Protein AF-A0AAN6RJJ4-F1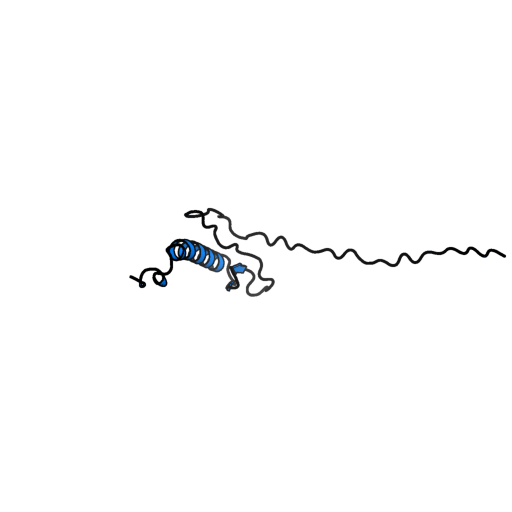 (afdb_monomer)

Structure (mmCIF, N/CA/C/O backbone):
data_AF-A0AAN6RJJ4-F1
#
_entry.id   AF-A0AAN6RJJ4-F1
#
loop_
_atom_site.group_PDB
_atom_site.id
_atom_site.type_symbol
_atom_site.label_atom_id
_atom_site.label_alt_id
_atom_site.label_comp_id
_atom_site.label_asym_id
_atom_site.label_entity_id
_atom_site.label_seq_id
_atom_site.pdbx_PDB_ins_code
_atom_site.Cartn_x
_atom_site.Cartn_y
_atom_site.Cartn_z
_atom_site.occupancy
_atom_site.B_iso_or_equiv
_atom_site.auth_seq_id
_atom_site.auth_comp_id
_atom_site.auth_asym_id
_atom_site.auth_atom_id
_atom_site.pdbx_PDB_model_num
ATOM 1 N N . MET A 1 1 ? 12.346 -70.568 -4.229 1.00 37.97 1 MET A N 1
ATOM 2 C CA . MET A 1 1 ? 13.627 -69.877 -3.975 1.00 37.97 1 MET A CA 1
ATOM 3 C C . MET A 1 1 ? 13.315 -68.410 -3.726 1.00 37.97 1 MET A C 1
ATOM 5 O O . MET A 1 1 ? 12.638 -67.807 -4.546 1.00 37.97 1 MET A O 1
ATOM 9 N N . LYS A 1 2 ? 13.689 -67.893 -2.552 1.00 43.62 2 LYS A N 1
ATOM 10 C CA . LYS A 1 2 ? 13.597 -66.474 -2.184 1.00 43.62 2 LYS A CA 1
ATOM 11 C C . LYS A 1 2 ? 14.806 -65.760 -2.785 1.00 43.62 2 LYS A C 1
ATOM 13 O O . LYS A 1 2 ? 15.919 -66.195 -2.515 1.00 43.62 2 LYS A O 1
ATOM 18 N N . PHE A 1 3 ? 14.594 -64.676 -3.522 1.00 51.22 3 PHE A N 1
ATOM 19 C CA . PHE A 1 3 ? 15.648 -63.707 -3.816 1.00 51.22 3 PHE A CA 1
ATOM 20 C C . PHE A 1 3 ? 15.183 -62.326 -3.376 1.00 51.22 3 PHE A C 1
ATOM 22 O O . PHE A 1 3 ? 14.501 -61.596 -4.086 1.00 51.22 3 PHE A O 1
ATOM 29 N N . THR A 1 4 ? 15.526 -62.030 -2.130 1.00 58.34 4 THR A N 1
ATOM 30 C CA . THR A 1 4 ? 15.554 -60.691 -1.560 1.00 58.34 4 THR A CA 1
ATOM 31 C C . THR A 1 4 ? 16.730 -59.947 -2.194 1.00 58.34 4 THR A C 1
ATOM 33 O O . THR A 1 4 ? 17.860 -60.429 -2.107 1.00 58.34 4 THR A O 1
ATOM 36 N N . THR A 1 5 ? 16.517 -58.783 -2.810 1.00 59.62 5 THR A N 1
ATOM 37 C CA . THR A 1 5 ? 17.616 -57.844 -3.088 1.00 59.62 5 THR A CA 1
ATOM 38 C C . THR A 1 5 ? 17.122 -56.408 -2.976 1.00 59.62 5 THR A C 1
ATOM 40 O O . THR A 1 5 ? 16.350 -55.902 -3.782 1.00 59.62 5 THR A O 1
ATOM 43 N N . THR A 1 6 ? 17.565 -55.798 -1.888 1.00 54.28 6 THR A N 1
ATOM 44 C CA . THR A 1 6 ? 17.592 -54.378 -1.554 1.00 54.28 6 THR A CA 1
ATOM 45 C C . THR A 1 6 ? 18.308 -53.550 -2.623 1.00 54.28 6 THR A C 1
ATOM 47 O O . THR A 1 6 ? 19.394 -53.957 -3.019 1.00 54.28 6 THR A O 1
ATOM 50 N N . LEU A 1 7 ? 17.818 -52.356 -2.975 1.00 53.69 7 LEU A N 1
ATOM 51 C CA . LEU A 1 7 ? 18.589 -51.112 -2.802 1.00 53.69 7 LEU A CA 1
ATOM 52 C C . LEU A 1 7 ? 17.736 -49.872 -3.096 1.00 53.69 7 LEU A C 1
ATOM 54 O O . LEU A 1 7 ? 16.884 -49.859 -3.976 1.00 53.69 7 LEU A O 1
ATOM 58 N N . ALA A 1 8 ? 17.992 -48.848 -2.295 1.00 55.66 8 ALA A N 1
ATOM 59 C CA . ALA A 1 8 ? 17.273 -47.598 -2.183 1.00 55.66 8 ALA A CA 1
ATOM 60 C C . ALA A 1 8 ? 17.254 -46.742 -3.460 1.00 55.66 8 ALA A C 1
ATOM 62 O O . ALA A 1 8 ? 18.287 -46.511 -4.081 1.00 55.66 8 ALA A O 1
ATOM 63 N N . LEU A 1 9 ? 16.098 -46.134 -3.727 1.00 52.06 9 LEU A N 1
ATOM 64 C CA . LEU A 1 9 ? 16.012 -44.846 -4.411 1.00 52.06 9 LEU A CA 1
ATOM 65 C C . LEU A 1 9 ? 15.459 -43.825 -3.416 1.00 52.06 9 LEU A C 1
ATOM 67 O O . LEU A 1 9 ? 14.271 -43.518 -3.383 1.00 52.06 9 LEU A O 1
ATOM 71 N N . PHE A 1 10 ? 16.358 -43.311 -2.574 1.00 56.69 10 PHE A N 1
ATOM 72 C CA . PHE A 1 10 ? 16.207 -41.966 -2.035 1.00 56.69 10 PHE A CA 1
ATOM 73 C C . PHE A 1 10 ? 16.388 -41.011 -3.215 1.00 56.69 10 PHE A C 1
ATOM 75 O O . PHE A 1 10 ? 17.507 -40.751 -3.652 1.00 56.69 10 PHE A O 1
ATOM 82 N N . SER A 1 11 ? 15.292 -40.518 -3.776 1.00 58.72 11 SER A N 1
ATOM 83 C CA . SER A 1 11 ? 15.334 -39.407 -4.722 1.00 58.72 11 SER A CA 1
ATOM 84 C C . SER A 1 11 ? 14.467 -38.291 -4.172 1.00 58.72 11 SER A C 1
ATOM 86 O O . SER A 1 11 ? 13.246 -38.378 -4.110 1.00 58.72 11 SER A O 1
ATOM 88 N N . ALA A 1 12 ? 15.197 -37.299 -3.673 1.00 62.78 12 ALA A N 1
ATOM 89 C CA . ALA A 1 12 ? 14.775 -36.034 -3.115 1.00 62.78 12 ALA A CA 1
ATOM 90 C C . ALA A 1 12 ? 13.521 -35.454 -3.781 1.00 62.78 12 ALA A C 1
ATOM 92 O O . ALA A 1 12 ? 13.567 -35.012 -4.926 1.00 62.78 12 ALA A O 1
ATOM 93 N N . VAL A 1 13 ? 12.437 -35.332 -3.015 1.00 56.75 13 VAL A N 1
ATOM 94 C CA . VAL A 1 13 ? 11.520 -34.216 -3.234 1.00 56.75 13 VAL A CA 1
ATOM 95 C C . VAL A 1 13 ? 12.034 -33.103 -2.339 1.00 56.75 13 VAL A C 1
ATOM 97 O O . VAL A 1 13 ? 11.911 -33.151 -1.116 1.00 56.75 13 VAL A O 1
ATOM 100 N N . ALA A 1 14 ? 12.740 -32.175 -2.981 1.00 62.66 14 ALA A N 1
ATOM 101 C CA . ALA A 1 14 ? 13.242 -30.954 -2.388 1.00 62.66 14 ALA A CA 1
ATOM 102 C C . ALA A 1 14 ? 12.145 -30.305 -1.538 1.00 62.66 14 ALA A C 1
ATOM 104 O O . ALA A 1 14 ? 11.016 -30.129 -1.996 1.00 62.66 14 ALA A O 1
ATOM 105 N N . LEU A 1 15 ? 12.495 -29.956 -0.299 1.00 59.34 15 LEU A N 1
ATOM 106 C CA . LEU A 1 15 ? 11.689 -29.081 0.535 1.00 59.34 15 LEU A CA 1
ATOM 107 C C . LEU A 1 15 ? 11.382 -27.827 -0.282 1.00 59.34 15 LEU A C 1
ATOM 109 O O . LEU A 1 15 ? 12.276 -27.028 -0.570 1.00 59.34 15 LEU A O 1
ATOM 113 N N . THR A 1 16 ? 10.125 -27.662 -0.683 1.00 62.62 16 THR A N 1
ATOM 114 C CA . THR A 1 16 ? 9.626 -26.380 -1.156 1.00 62.62 16 THR A CA 1
ATOM 115 C C . THR A 1 16 ? 9.730 -25.435 0.031 1.00 62.62 16 THR A C 1
ATOM 117 O O . THR A 1 16 ? 8.859 -25.420 0.901 1.00 62.62 16 THR A O 1
ATOM 120 N N . ASN A 1 17 ? 10.837 -24.696 0.112 1.00 60.22 17 ASN A N 1
ATOM 121 C CA . ASN A 1 17 ? 10.958 -23.550 0.993 1.00 60.22 17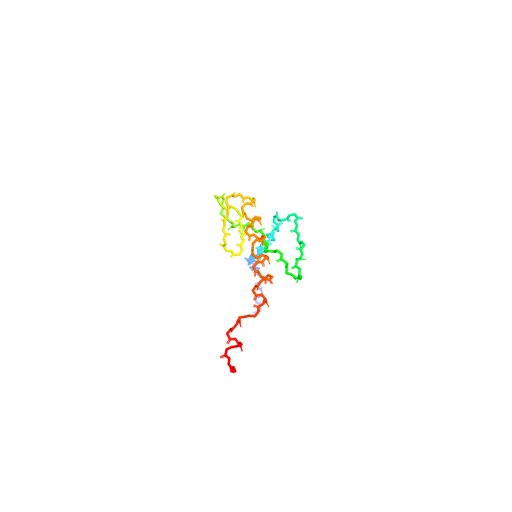 ASN A CA 1
ATOM 122 C C . ASN A 1 17 ? 9.903 -22.554 0.522 1.00 60.22 17 ASN A C 1
ATOM 124 O O . ASN A 1 17 ? 10.146 -21.756 -0.381 1.00 60.22 17 ASN A O 1
ATOM 128 N N . ALA A 1 18 ? 8.708 -22.642 1.103 1.00 58.78 18 ALA A N 1
ATOM 129 C CA . ALA A 1 18 ? 7.764 -21.551 1.101 1.00 58.78 18 ALA A CA 1
ATOM 130 C C . ALA A 1 18 ? 8.474 -20.403 1.819 1.00 58.78 18 ALA A C 1
ATOM 132 O O . ALA A 1 18 ? 8.446 -20.298 3.045 1.00 58.78 18 ALA A O 1
ATOM 133 N N . LEU A 1 19 ? 9.187 -19.585 1.044 1.00 55.62 19 LEU A N 1
ATOM 134 C CA . LEU A 1 19 ? 9.569 -18.246 1.437 1.00 55.62 19 LEU A CA 1
ATOM 135 C C . LEU A 1 19 ? 8.246 -17.523 1.669 1.00 55.62 19 LEU A C 1
ATOM 137 O O . LEU A 1 19 ? 7.692 -16.893 0.774 1.00 55.62 19 LEU A O 1
ATOM 141 N N . ALA A 1 20 ? 7.701 -17.660 2.876 1.00 59.88 20 ALA A N 1
ATOM 142 C CA . ALA A 1 20 ? 6.837 -16.649 3.432 1.00 59.88 20 ALA A CA 1
ATOM 143 C C . ALA A 1 20 ? 7.716 -15.401 3.478 1.00 59.88 20 ALA A C 1
ATOM 145 O O . ALA A 1 20 ? 8.465 -15.202 4.435 1.00 59.88 20 ALA A O 1
ATOM 146 N N . ILE A 1 21 ? 7.714 -14.631 2.385 1.00 58.72 21 ILE A N 1
ATOM 147 C CA . ILE A 1 21 ? 8.261 -13.285 2.352 1.00 58.72 21 ILE A CA 1
ATOM 148 C C . ILE A 1 21 ? 7.497 -12.581 3.469 1.00 58.72 21 ILE A C 1
ATOM 150 O O . ILE A 1 21 ? 6.337 -12.202 3.319 1.00 58.72 21 ILE A O 1
ATOM 154 N N . ARG A 1 22 ? 8.108 -12.489 4.652 1.00 58.12 22 ARG A N 1
ATOM 155 C CA . ARG A 1 22 ? 7.653 -11.567 5.680 1.00 58.12 22 ARG A CA 1
ATOM 156 C C . ARG A 1 22 ? 7.994 -10.197 5.117 1.00 58.12 22 ARG A C 1
ATOM 158 O O . ARG A 1 22 ? 9.066 -9.676 5.401 1.00 58.12 22 ARG A O 1
ATOM 165 N N . GLN A 1 23 ? 7.137 -9.664 4.244 1.00 67.94 23 GLN A N 1
ATOM 166 C CA . GLN A 1 23 ? 7.239 -8.279 3.809 1.00 67.94 23 GLN A CA 1
ATOM 167 C C . GLN A 1 23 ? 7.076 -7.441 5.074 1.00 67.94 23 GLN A C 1
ATOM 169 O O . GLN A 1 23 ? 5.992 -7.351 5.652 1.00 67.94 23 GLN A O 1
ATOM 174 N N . ALA A 1 24 ? 8.201 -6.928 5.564 1.00 80.19 24 ALA A N 1
ATOM 175 C CA . ALA A 1 24 ? 8.220 -6.053 6.714 1.00 80.19 24 ALA A CA 1
ATOM 176 C C . ALA A 1 24 ? 7.518 -4.754 6.319 1.00 80.19 24 ALA A C 1
ATOM 178 O O . ALA A 1 24 ? 7.832 -4.157 5.288 1.00 80.19 24 ALA A O 1
ATOM 179 N N . ASN A 1 25 ? 6.555 -4.334 7.137 1.00 86.75 25 ASN A N 1
ATOM 180 C CA . ASN A 1 25 ? 5.923 -3.042 6.951 1.00 86.75 25 ASN A CA 1
ATOM 181 C C . ASN A 1 25 ? 6.994 -1.952 7.102 1.00 86.75 25 ASN A C 1
ATOM 183 O O . ASN A 1 25 ? 7.649 -1.873 8.140 1.00 86.75 25 ASN A O 1
ATOM 187 N N . SER A 1 26 ? 7.167 -1.120 6.078 1.00 87.12 26 SER A N 1
ATOM 188 C CA . SER A 1 26 ? 8.165 -0.041 6.075 1.00 87.12 26 SER A CA 1
ATOM 189 C C . SER A 1 26 ? 7.725 1.202 6.865 1.00 87.12 26 SER A C 1
ATOM 191 O O . SER A 1 26 ? 8.416 2.219 6.861 1.00 87.12 26 SER A O 1
ATOM 193 N N . GLN A 1 27 ? 6.569 1.154 7.533 1.00 87.12 27 GLN A N 1
ATOM 194 C CA . GLN A 1 27 ? 6.045 2.247 8.350 1.00 87.12 27 GLN A CA 1
ATOM 195 C C . GLN A 1 27 ? 6.622 2.232 9.765 1.00 87.12 27 GLN A C 1
ATOM 197 O O . GLN A 1 27 ? 6.624 1.207 10.442 1.00 87.12 27 GLN A O 1
ATOM 202 N N . THR A 1 28 ? 7.041 3.401 10.247 1.00 80.25 28 THR A N 1
ATOM 203 C CA . THR A 1 28 ? 7.461 3.599 11.644 1.00 80.25 28 THR A CA 1
ATOM 204 C C . THR A 1 28 ? 6.290 3.887 12.583 1.00 80.25 28 THR A C 1
ATOM 206 O O . THR A 1 28 ? 6.436 3.751 13.795 1.00 80.25 28 THR A O 1
ATOM 209 N N . PHE A 1 29 ? 5.124 4.253 12.042 1.00 71.44 29 PHE A N 1
ATOM 210 C CA . PHE A 1 29 ? 3.880 4.371 12.792 1.00 71.44 29 PHE A CA 1
ATOM 211 C C . PHE A 1 29 ? 2.921 3.247 12.397 1.00 71.44 29 PHE A C 1
ATOM 213 O O . PHE A 1 29 ? 2.704 2.978 11.220 1.00 71.44 29 PHE A O 1
ATOM 220 N N . SER A 1 30 ? 2.323 2.598 13.390 1.00 66.44 30 SER A N 1
ATOM 221 C CA . SER A 1 30 ? 1.237 1.626 13.203 1.00 66.44 30 SER A CA 1
ATOM 222 C C . SER A 1 30 ? -0.003 1.991 14.024 1.00 66.44 30 SER A C 1
ATOM 224 O O . SER A 1 30 ? -0.876 1.154 14.246 1.00 66.44 30 SER A O 1
ATOM 226 N N . GLY A 1 31 ? -0.077 3.240 14.502 1.00 75.56 31 GLY A N 1
ATOM 227 C CA . GLY A 1 31 ? -1.188 3.721 15.315 1.00 75.56 31 GLY A CA 1
ATOM 228 C C . GLY A 1 31 ? -2.506 3.640 14.548 1.00 75.56 31 GLY A C 1
ATOM 229 O O . GLY A 1 31 ? -2.619 4.169 13.442 1.00 75.56 31 GLY A O 1
ATOM 230 N N . ALA A 1 32 ? -3.497 2.976 15.139 1.00 83.44 32 ALA A N 1
ATOM 231 C CA . ALA A 1 32 ? -4.852 2.958 14.614 1.00 83.44 32 ALA A CA 1
ATOM 232 C C . ALA A 1 32 ? -5.592 4.230 15.048 1.00 83.44 32 ALA A C 1
ATOM 234 O O . ALA A 1 32 ? -5.657 4.534 16.240 1.00 83.44 32 ALA A O 1
ATOM 235 N N . ILE A 1 33 ? -6.158 4.966 14.093 1.00 84.50 33 ILE A N 1
ATOM 236 C CA . ILE A 1 33 ? -6.991 6.144 14.360 1.00 84.50 33 ILE A CA 1
ATOM 237 C C . ILE A 1 33 ? -8.442 5.678 14.286 1.00 84.50 33 ILE A C 1
ATOM 239 O O . ILE A 1 33 ? -8.842 5.085 13.292 1.00 84.50 33 ILE A O 1
ATOM 243 N N . GLY A 1 34 ? -9.215 5.862 15.360 1.00 84.62 34 GLY A N 1
ATOM 244 C CA . GLY A 1 34 ? -10.609 5.397 15.400 1.00 84.62 34 GLY A CA 1
ATOM 245 C C . GLY A 1 34 ? -10.776 3.874 15.276 1.00 84.62 34 GLY A C 1
ATOM 246 O O . GLY A 1 34 ? -11.823 3.414 14.847 1.00 84.62 34 GLY A O 1
ATOM 247 N N . GLY A 1 35 ? -9.749 3.084 15.618 1.00 86.56 35 GLY A N 1
ATOM 248 C CA . GLY A 1 35 ? -9.753 1.624 15.442 1.00 86.56 35 GLY A CA 1
ATOM 249 C C . GLY A 1 35 ? -9.324 1.149 14.048 1.00 86.56 35 GLY A C 1
ATOM 250 O O . GLY A 1 35 ? -9.146 -0.050 13.844 1.00 86.56 35 GLY A O 1
ATOM 251 N N . ILE A 1 36 ? -9.068 2.069 13.117 1.00 87.94 36 ILE A N 1
ATOM 252 C CA . ILE A 1 36 ? -8.652 1.757 11.750 1.00 87.94 36 ILE A CA 1
ATOM 253 C C . ILE A 1 36 ? -7.132 1.824 11.660 1.00 87.94 36 ILE A C 1
ATOM 255 O O . ILE A 1 36 ? -6.516 2.870 11.878 1.00 87.94 36 ILE A O 1
ATOM 259 N N . ALA A 1 37 ? -6.506 0.693 11.346 1.00 89.69 37 ALA A N 1
ATOM 260 C CA . ALA A 1 37 ? -5.065 0.614 11.145 1.00 89.69 37 ALA A CA 1
ATOM 261 C C . ALA A 1 37 ? -4.647 1.259 9.813 1.00 89.69 37 ALA A C 1
ATOM 263 O O . ALA A 1 37 ? -5.373 1.210 8.820 1.00 89.69 37 ALA A O 1
ATOM 264 N N . ALA A 1 38 ? -3.447 1.839 9.788 1.00 90.25 38 ALA A N 1
ATOM 265 C CA . ALA A 1 38 ? -2.845 2.326 8.555 1.00 90.25 38 ALA A CA 1
ATOM 266 C C . ALA A 1 38 ? -2.611 1.162 7.576 1.00 90.25 38 ALA A C 1
ATOM 268 O O . ALA A 1 38 ? -2.283 0.043 7.979 1.00 90.25 38 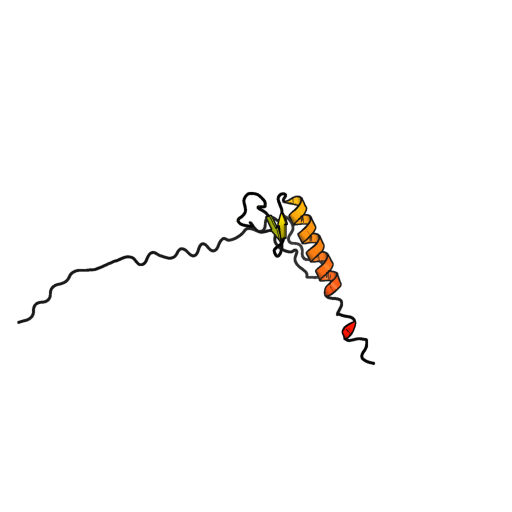ALA A O 1
ATOM 269 N N . THR A 1 39 ? -2.776 1.426 6.279 1.00 92.19 39 THR A N 1
ATOM 270 C CA . THR A 1 39 ? -2.496 0.420 5.250 1.00 92.19 39 THR A CA 1
ATOM 271 C C . THR A 1 39 ? -0.989 0.143 5.214 1.00 92.19 39 THR A C 1
ATOM 273 O O . THR A 1 39 ? -0.211 1.081 5.057 1.00 92.19 39 THR A O 1
ATOM 276 N N . PRO A 1 40 ? -0.539 -1.117 5.318 1.00 92.69 40 PRO A N 1
ATOM 277 C CA . PRO A 1 40 ? 0.886 -1.406 5.376 1.00 92.69 40 PRO A CA 1
ATOM 278 C C . PRO A 1 40 ? 1.593 -1.030 4.070 1.00 92.69 40 PRO A C 1
ATOM 280 O O . PRO A 1 40 ? 1.045 -1.208 2.978 1.00 92.69 40 PRO A O 1
ATOM 283 N N . ILE A 1 41 ? 2.835 -0.561 4.196 1.00 93.62 41 ILE A N 1
ATOM 284 C CA . ILE A 1 41 ? 3.746 -0.357 3.068 1.00 93.62 41 ILE A CA 1
ATOM 285 C C . ILE A 1 41 ? 4.609 -1.605 2.942 1.00 93.62 41 ILE A C 1
ATOM 287 O O . ILE A 1 41 ? 5.440 -1.878 3.811 1.00 93.62 41 ILE A O 1
ATOM 291 N N . LEU A 1 42 ? 4.417 -2.353 1.864 1.00 93.62 42 LEU A N 1
ATOM 292 C CA . LEU A 1 42 ? 5.131 -3.597 1.593 1.00 93.62 42 LEU A CA 1
ATOM 293 C C . LEU A 1 42 ? 6.122 -3.408 0.441 1.00 93.62 42 LEU A C 1
ATOM 295 O O . LEU A 1 42 ? 5.999 -2.473 -0.347 1.00 93.62 42 LEU A O 1
ATOM 299 N N . ASP A 1 43 ? 7.085 -4.317 0.322 1.00 92.56 43 ASP A N 1
ATOM 300 C CA . ASP A 1 43 ? 7.910 -4.430 -0.882 1.00 92.56 43 ASP A CA 1
ATOM 301 C C . ASP A 1 43 ? 7.029 -4.817 -2.082 1.00 92.56 43 ASP A C 1
ATOM 303 O O . ASP A 1 43 ? 6.186 -5.709 -1.971 1.00 92.56 43 ASP A O 1
ATOM 307 N N . SER A 1 44 ? 7.168 -4.129 -3.210 1.00 92.44 44 SER A N 1
ATOM 308 C CA . SER A 1 44 ? 6.359 -4.379 -4.408 1.00 92.44 44 SER A CA 1
ATOM 309 C C . SER A 1 44 ? 6.913 -5.489 -5.307 1.00 92.44 44 SER A C 1
ATOM 311 O O . SER A 1 44 ? 6.230 -5.914 -6.239 1.00 92.44 44 SER A O 1
ATOM 313 N N . GLY A 1 45 ? 8.161 -5.912 -5.090 1.00 91.50 45 GLY A N 1
ATOM 314 C CA . GLY A 1 45 ? 8.942 -6.742 -6.002 1.00 91.50 45 GLY A CA 1
ATOM 315 C C . GLY A 1 45 ? 9.477 -6.006 -7.238 1.00 91.50 45 GLY A C 1
ATOM 316 O O . GLY A 1 45 ? 10.162 -6.622 -8.052 1.00 91.50 45 GLY A O 1
ATOM 317 N N . ASN A 1 46 ? 9.185 -4.710 -7.408 1.00 92.06 46 ASN A N 1
ATOM 318 C CA . ASN A 1 46 ? 9.656 -3.900 -8.532 1.00 92.06 46 ASN A CA 1
ATOM 319 C C . ASN A 1 46 ? 10.773 -2.936 -8.082 1.00 92.06 46 ASN A C 1
ATOM 321 O O . ASN A 1 46 ? 10.481 -2.011 -7.321 1.00 92.06 46 ASN A O 1
ATOM 325 N N . PRO A 1 47 ? 12.014 -3.067 -8.593 1.00 91.19 47 PRO A N 1
ATOM 326 C CA . PRO A 1 47 ? 13.127 -2.206 -8.192 1.00 91.19 47 PRO A CA 1
ATOM 327 C C . PRO A 1 47 ? 12.928 -0.722 -8.546 1.00 91.19 47 PRO A C 1
ATOM 329 O O . PRO A 1 47 ? 13.444 0.135 -7.834 1.00 91.19 47 PRO A O 1
ATOM 332 N N . ASP A 1 48 ? 12.158 -0.398 -9.589 1.00 95.69 48 ASP A N 1
ATOM 333 C CA . ASP A 1 48 ? 11.884 0.990 -9.987 1.00 95.69 48 ASP A CA 1
ATOM 334 C C . ASP A 1 48 ? 10.824 1.655 -9.094 1.00 95.69 48 ASP A C 1
ATOM 336 O O . ASP A 1 48 ? 10.759 2.880 -8.977 1.00 95.69 48 ASP A O 1
ATOM 340 N N . ARG A 1 49 ? 9.950 0.854 -8.472 1.00 96.06 49 ARG A N 1
ATOM 341 C CA . ARG A 1 49 ? 8.849 1.316 -7.609 1.00 96.06 49 ARG A CA 1
ATOM 342 C C . ARG A 1 49 ? 8.703 0.393 -6.400 1.00 96.06 49 ARG A C 1
ATOM 344 O O . ARG A 1 49 ? 7.696 -0.313 -6.311 1.00 96.06 49 ARG A O 1
ATOM 351 N N . PRO A 1 50 ? 9.683 0.368 -5.482 1.00 94.19 50 PRO A N 1
ATOM 352 C CA . PRO A 1 50 ? 9.818 -0.698 -4.491 1.00 94.19 50 PRO A CA 1
ATOM 353 C C . PRO A 1 50 ? 8.745 -0.686 -3.399 1.00 94.19 50 PRO A C 1
ATOM 355 O O . PRO A 1 50 ? 8.553 -1.692 -2.729 1.00 94.19 50 PRO A O 1
ATOM 358 N N . PHE A 1 51 ? 8.011 0.412 -3.214 1.00 95.62 51 PHE A N 1
ATOM 359 C CA . PHE A 1 51 ? 7.023 0.532 -2.139 1.00 95.62 51 PHE A CA 1
ATOM 360 C C . PHE A 1 51 ? 5.611 0.275 -2.662 1.00 95.62 51 PHE A C 1
ATOM 362 O O . PHE A 1 51 ? 5.207 0.917 -3.624 1.00 95.62 51 PHE A O 1
ATOM 369 N N . ALA A 1 52 ? 4.840 -0.601 -2.020 1.00 94.88 52 ALA A N 1
ATOM 370 C CA . ALA A 1 52 ? 3.462 -0.937 -2.372 1.00 94.88 52 ALA A CA 1
ATOM 371 C C . ALA A 1 52 ? 2.482 -0.643 -1.227 1.00 94.88 52 ALA A C 1
ATOM 373 O O . ALA A 1 52 ? 2.748 -0.989 -0.078 1.00 94.88 52 ALA A O 1
ATOM 374 N N . VAL A 1 53 ? 1.324 -0.061 -1.548 1.00 94.31 53 VAL A N 1
ATOM 375 C CA . VAL A 1 53 ? 0.234 0.267 -0.615 1.00 94.31 53 VAL A CA 1
ATOM 376 C C . VAL A 1 53 ? -1.096 -0.093 -1.273 1.00 94.31 53 VAL A C 1
ATOM 378 O O . VAL A 1 53 ? -1.521 0.584 -2.203 1.00 94.31 53 VAL A O 1
ATOM 381 N N . LYS A 1 54 ? -1.752 -1.173 -0.822 1.00 91.56 54 LYS A N 1
ATOM 382 C CA . LYS A 1 54 ? -3.065 -1.641 -1.337 1.00 91.56 54 LYS A CA 1
ATOM 383 C C . LYS A 1 54 ? -3.164 -1.655 -2.879 1.00 91.56 54 LYS A C 1
ATOM 385 O O . LYS A 1 54 ? -4.182 -1.280 -3.449 1.00 91.56 54 LYS A O 1
ATOM 390 N N . GLY A 1 55 ? -2.095 -2.087 -3.552 1.00 89.94 55 GLY A N 1
ATOM 391 C CA . GLY A 1 55 ? -2.020 -2.195 -5.017 1.00 89.94 55 GLY A CA 1
ATOM 392 C C . GLY A 1 55 ? -1.398 -0.991 -5.736 1.00 89.94 55 GLY A C 1
ATOM 393 O O . GLY A 1 55 ? -0.930 -1.148 -6.862 1.00 89.94 55 GLY A O 1
ATOM 394 N N . ASP A 1 56 ? -1.301 0.171 -5.087 1.00 94.06 56 ASP A N 1
ATOM 395 C CA . ASP A 1 56 ? -0.540 1.313 -5.602 1.00 94.06 56 ASP A CA 1
ATOM 396 C C . ASP A 1 56 ? 0.955 1.108 -5.324 1.00 94.06 56 ASP A C 1
ATOM 398 O O . ASP A 1 56 ? 1.316 0.639 -4.246 1.00 94.06 56 ASP A O 1
ATOM 402 N N . THR A 1 57 ? 1.841 1.477 -6.255 1.00 96.44 57 THR A N 1
ATOM 403 C CA . THR A 1 57 ? 3.298 1.413 -6.035 1.00 96.44 57 THR A CA 1
ATOM 404 C C . THR A 1 57 ? 3.968 2.783 -6.107 1.00 96.44 57 THR A C 1
ATOM 406 O O . THR A 1 57 ? 3.462 3.721 -6.721 1.00 96.44 57 THR A O 1
ATOM 409 N N . PHE A 1 58 ? 5.116 2.954 -5.465 1.00 96.44 58 PHE A N 1
ATOM 410 C CA . PHE A 1 58 ? 5.774 4.249 -5.323 1.00 96.44 58 PHE A CA 1
ATOM 411 C C . PHE A 1 58 ? 7.283 4.095 -5.453 1.00 96.44 58 PHE A C 1
ATOM 413 O O . PHE A 1 58 ? 7.862 3.111 -5.000 1.00 96.44 58 PHE A O 1
ATOM 420 N N . VAL A 1 59 ? 7.914 5.104 -6.055 1.00 96.25 59 VAL A N 1
ATOM 421 C CA . VAL A 1 59 ? 9.380 5.219 -6.132 1.00 96.25 59 VAL A CA 1
ATOM 422 C C . VAL A 1 59 ? 9.958 5.604 -4.766 1.00 96.25 59 VAL A C 1
ATOM 424 O O . VAL A 1 59 ? 11.032 5.156 -4.391 1.00 96.25 59 VAL A O 1
ATOM 427 N N . ASN A 1 60 ? 9.216 6.411 -3.996 1.00 94.00 60 ASN A N 1
ATOM 428 C CA . ASN A 1 60 ? 9.690 7.039 -2.763 1.00 94.00 60 ASN A CA 1
ATOM 429 C C . ASN A 1 60 ? 8.825 6.629 -1.564 1.00 94.00 60 ASN A C 1
ATOM 431 O O . ASN A 1 60 ? 7.594 6.703 -1.640 1.00 94.00 60 ASN A O 1
ATOM 435 N N . LEU A 1 61 ? 9.460 6.313 -0.429 1.00 92.94 61 LEU A N 1
ATOM 436 C CA . LEU A 1 61 ? 8.764 5.909 0.799 1.00 92.94 61 LEU A CA 1
ATOM 437 C C . LEU A 1 61 ? 7.791 6.985 1.307 1.00 92.94 61 LEU A C 1
ATOM 439 O O . LEU A 1 61 ? 6.694 6.659 1.746 1.00 92.94 61 LEU A O 1
ATOM 443 N 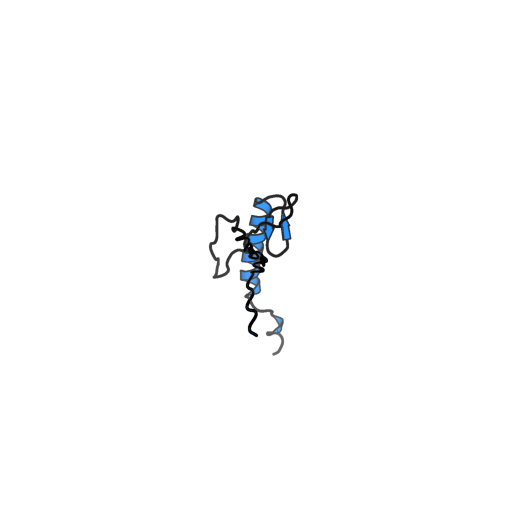N . GLY A 1 62 ? 8.147 8.270 1.197 1.00 94.12 62 GLY A N 1
ATOM 444 C CA . GLY A 1 62 ? 7.279 9.372 1.631 1.00 94.12 62 GLY A CA 1
ATOM 445 C C . GLY A 1 62 ? 5.940 9.436 0.883 1.00 94.12 62 GLY A C 1
ATOM 446 O O . GLY A 1 62 ? 4.911 9.718 1.489 1.00 94.12 62 GLY A O 1
ATOM 4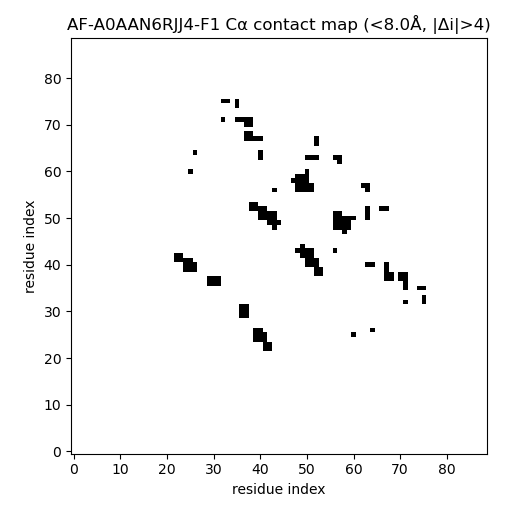47 N N . ALA A 1 63 ? 5.926 9.103 -0.413 1.00 94.75 63 ALA A N 1
ATOM 448 C CA . ALA A 1 63 ? 4.691 9.066 -1.198 1.00 94.75 63 ALA A CA 1
ATOM 449 C C . ALA A 1 63 ? 3.801 7.877 -0.797 1.00 94.75 63 ALA A C 1
ATOM 451 O O . ALA A 1 63 ? 2.590 8.035 -0.645 1.00 94.75 63 ALA A O 1
ATOM 452 N N . ALA A 1 64 ? 4.409 6.711 -0.552 1.00 95.12 64 ALA A N 1
ATOM 453 C CA . ALA A 1 64 ? 3.705 5.544 -0.022 1.00 95.12 64 ALA A CA 1
ATOM 454 C C . ALA A 1 64 ? 3.104 5.824 1.367 1.00 95.12 64 ALA A C 1
ATOM 456 O O . ALA A 1 64 ? 1.971 5.441 1.655 1.00 95.12 64 ALA A O 1
ATOM 457 N N . LEU A 1 65 ? 3.838 6.550 2.213 1.00 93.50 65 LEU A N 1
ATOM 458 C CA . LEU A 1 65 ? 3.385 6.945 3.541 1.00 93.50 65 LEU A CA 1
ATOM 459 C C . LEU A 1 65 ? 2.133 7.813 3.488 1.00 93.50 65 LEU A C 1
ATOM 461 O O . LEU A 1 65 ? 1.149 7.506 4.156 1.00 93.50 65 LEU A O 1
ATOM 465 N N . GLN A 1 66 ? 2.153 8.848 2.650 1.00 93.81 66 GLN A N 1
ATOM 466 C CA . GLN A 1 66 ? 1.012 9.740 2.489 1.00 93.81 66 GLN A CA 1
ATOM 467 C C . GLN A 1 66 ? -0.211 8.985 1.968 1.00 93.81 66 GLN A C 1
ATOM 469 O O . GLN A 1 66 ? -1.286 9.094 2.549 1.00 93.81 66 GLN A O 1
ATOM 474 N N . ARG A 1 67 ? -0.027 8.101 0.978 1.00 95.19 67 ARG A N 1
ATOM 475 C CA . ARG A 1 67 ? -1.113 7.246 0.488 1.00 95.19 67 ARG A CA 1
ATOM 476 C C . ARG A 1 67 ? -1.717 6.378 1.589 1.00 95.19 67 ARG A C 1
ATOM 478 O O . ARG A 1 67 ? -2.933 6.209 1.631 1.00 95.19 67 ARG A O 1
ATOM 485 N N . SER A 1 68 ? -0.888 5.812 2.463 1.00 93.44 68 SER A N 1
ATOM 486 C CA . SER A 1 68 ? -1.389 5.037 3.595 1.00 93.44 68 SER A CA 1
ATOM 487 C C . SER A 1 68 ? -2.184 5.895 4.580 1.00 93.44 68 SER A C 1
ATOM 489 O O . SER A 1 68 ? -3.190 5.416 5.102 1.00 93.44 68 SER A O 1
ATOM 491 N N . CYS A 1 69 ? -1.737 7.119 4.867 1.00 92.25 69 CYS A N 1
ATOM 492 C CA . CYS A 1 69 ? -2.476 8.046 5.725 1.00 92.25 69 CYS A CA 1
ATOM 493 C C . CYS A 1 69 ? -3.839 8.385 5.114 1.00 92.25 69 CYS A C 1
ATOM 495 O O . CYS A 1 69 ? -4.851 8.299 5.802 1.00 92.25 69 CYS A O 1
ATOM 497 N N . ASP A 1 70 ? -3.881 8.684 3.814 1.00 91.81 70 ASP A N 1
ATOM 498 C CA . ASP A 1 70 ? -5.122 8.994 3.100 1.00 91.81 70 ASP A CA 1
ATOM 499 C C . ASP A 1 70 ? -6.094 7.804 3.120 1.00 91.81 70 ASP A C 1
ATOM 501 O O . ASP A 1 70 ? -7.286 7.973 3.349 1.00 91.81 70 ASP A O 1
ATOM 505 N N . GLN A 1 71 ? -5.594 6.577 2.930 1.00 92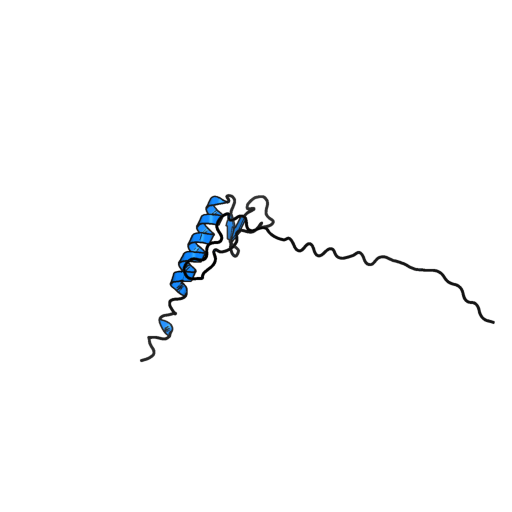.06 71 GLN A N 1
ATOM 506 C CA . GLN A 1 71 ? -6.405 5.355 3.025 1.00 92.06 71 GLN A CA 1
ATOM 507 C C . GLN A 1 71 ? -6.968 5.148 4.438 1.00 92.06 71 GLN A C 1
ATOM 509 O O . GLN A 1 71 ? -8.124 4.754 4.573 1.00 92.06 71 GLN A O 1
ATOM 514 N N . GLN A 1 72 ? -6.174 5.420 5.480 1.00 91.25 72 GLN A N 1
ATOM 515 C CA . GLN A 1 72 ? -6.629 5.342 6.870 1.00 91.25 72 GLN A CA 1
ATOM 516 C C . GLN A 1 72 ? -7.723 6.379 7.147 1.00 91.25 72 GLN A C 1
ATOM 518 O O . GLN A 1 72 ? -8.756 6.036 7.710 1.00 91.25 72 GLN A O 1
ATOM 523 N N . PHE A 1 73 ? -7.522 7.625 6.713 1.00 89.56 73 PHE A N 1
ATOM 524 C CA . PHE A 1 73 ? -8.495 8.700 6.887 1.00 89.56 73 PHE A CA 1
ATOM 525 C C . PHE A 1 73 ? -9.796 8.427 6.126 1.00 89.56 73 PHE A C 1
ATOM 527 O O . PHE A 1 73 ? -10.876 8.548 6.696 1.00 89.56 73 PHE A O 1
ATOM 534 N N . ASN A 1 74 ? -9.704 8.004 4.866 1.00 88.38 74 ASN A N 1
ATOM 535 C CA . ASN A 1 74 ? -10.882 7.709 4.057 1.00 88.38 74 ASN A CA 1
ATOM 536 C C . ASN A 1 74 ? -11.684 6.543 4.638 1.00 88.38 74 ASN A C 1
ATOM 538 O O . ASN A 1 74 ? -12.907 6.615 4.675 1.00 88.38 74 ASN A O 1
ATOM 542 N N . ALA A 1 75 ? -11.017 5.508 5.153 1.00 87.69 75 ALA A N 1
ATOM 543 C CA . ALA A 1 75 ? -11.697 4.426 5.857 1.00 87.69 75 ALA A CA 1
ATOM 544 C C . ALA A 1 75 ? -12.451 4.936 7.100 1.00 87.69 75 ALA A C 1
ATOM 546 O O . ALA A 1 75 ? -13.573 4.502 7.335 1.00 87.69 75 ALA A O 1
ATOM 547 N N . CYS A 1 76 ? -11.909 5.920 7.834 1.00 84.62 76 CYS A N 1
ATOM 548 C CA . CYS A 1 76 ? -12.632 6.557 8.945 1.00 84.62 76 CYS A CA 1
ATOM 549 C C . CYS A 1 76 ? -13.906 7.277 8.485 1.00 84.62 76 CYS A C 1
ATOM 551 O O . CYS A 1 76 ? -14.849 7.406 9.262 1.00 84.62 76 CYS A O 1
ATOM 553 N N . THR A 1 77 ? -13.926 7.785 7.251 1.00 78.88 77 THR A N 1
ATOM 554 C CA . THR A 1 77 ? -15.075 8.515 6.701 1.00 78.88 77 THR A CA 1
ATOM 555 C C . THR A 1 77 ? -16.078 7.618 5.977 1.00 78.88 77 THR A C 1
ATOM 557 O O . THR A 1 77 ? -17.267 7.905 6.026 1.00 78.88 77 THR A O 1
ATOM 560 N N . GLU A 1 78 ? -15.635 6.536 5.330 1.00 66.81 78 GLU A N 1
ATOM 561 C CA . GLU A 1 78 ? -16.515 5.595 4.619 1.00 66.81 78 GLU A CA 1
ATOM 562 C C . GLU A 1 78 ? -17.236 4.620 5.561 1.00 66.81 78 GLU A C 1
ATOM 564 O O . GLU A 1 78 ? -18.317 4.145 5.216 1.00 66.81 78 GLU A O 1
ATOM 569 N N . ASP A 1 79 ? -16.719 4.391 6.776 1.00 55.53 79 ASP A N 1
ATOM 570 C CA . ASP A 1 79 ? -17.467 3.700 7.843 1.00 55.53 79 ASP A CA 1
ATOM 571 C C . ASP A 1 79 ? -18.720 4.486 8.294 1.00 55.53 79 ASP A C 1
ATOM 573 O O . ASP A 1 79 ? -19.590 3.948 8.986 1.00 55.53 79 ASP A O 1
ATOM 577 N N . VAL A 1 80 ? -18.884 5.739 7.849 1.00 56.19 80 VAL A N 1
ATOM 578 C CA . VAL A 1 80 ? -20.167 6.451 7.886 1.00 56.19 80 VAL A CA 1
ATOM 579 C C . VAL A 1 80 ? -20.998 5.989 6.685 1.00 56.19 80 VAL A C 1
ATOM 581 O O . VAL A 1 80 ? -21.027 6.644 5.651 1.00 56.19 80 VAL A O 1
ATOM 584 N N . THR A 1 81 ? -21.619 4.816 6.828 1.00 57.62 81 THR A N 1
ATOM 585 C CA . THR A 1 81 ? -22.732 4.239 6.042 1.00 57.62 81 THR A CA 1
ATOM 586 C C . THR A 1 81 ? -23.114 4.939 4.720 1.00 57.62 81 THR A C 1
ATOM 588 O O . THR A 1 81 ? -23.516 6.108 4.743 1.00 57.62 81 THR A O 1
ATOM 591 N N . PRO A 1 82 ? -23.182 4.218 3.582 1.00 54.78 82 PRO A N 1
ATOM 592 C CA . PRO A 1 82 ? -23.816 4.731 2.373 1.00 54.78 82 PRO A CA 1
ATOM 593 C C . PRO A 1 82 ? -25.223 5.258 2.684 1.00 54.78 82 PRO A C 1
ATOM 595 O O . PRO A 1 82 ? -26.100 4.509 3.110 1.00 54.78 82 PRO A O 1
ATOM 598 N N . LEU A 1 83 ? -25.461 6.540 2.400 1.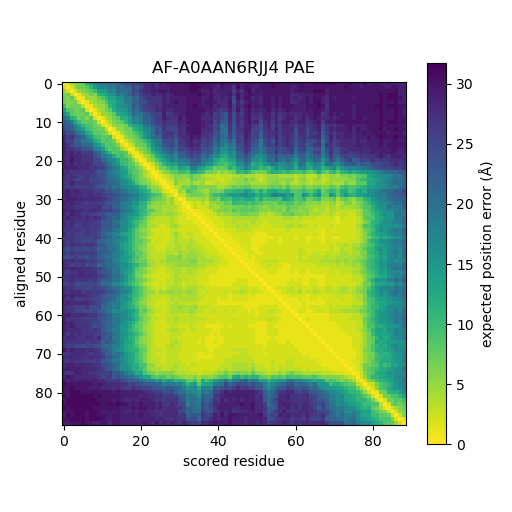00 55.47 83 LEU A N 1
ATOM 599 C CA . LEU A 1 83 ? -26.773 7.208 2.440 1.00 55.47 83 LEU A CA 1
ATOM 600 C C . LEU A 1 83 ? -27.843 6.548 1.537 1.00 55.47 83 LEU A C 1
ATOM 602 O O . LEU A 1 83 ? -28.956 7.058 1.425 1.00 55.47 83 LEU A O 1
ATOM 606 N N . GLU A 1 84 ? -27.529 5.428 0.886 1.00 60.00 84 GLU A N 1
ATOM 607 C CA . GLU A 1 84 ? -28.459 4.657 0.068 1.00 60.00 84 GLU A CA 1
ATOM 608 C C . GLU A 1 84 ? -29.476 3.867 0.917 1.00 60.00 84 GLU A C 1
ATOM 610 O O . GLU A 1 84 ? -30.544 3.536 0.408 1.00 60.00 84 GLU A O 1
ATOM 615 N N . ASP A 1 85 ? -29.210 3.650 2.214 1.00 56.88 85 ASP A N 1
ATOM 616 C CA . ASP A 1 85 ? -30.174 3.043 3.155 1.00 56.88 85 ASP A CA 1
ATOM 617 C C . ASP A 1 85 ? -31.134 4.076 3.797 1.00 56.88 85 ASP A C 1
ATOM 619 O O . ASP A 1 85 ? -32.180 3.726 4.328 1.00 56.88 85 ASP A O 1
ATOM 623 N N . LEU A 1 86 ? -30.844 5.383 3.691 1.00 57.69 86 LEU A N 1
ATOM 624 C CA . LEU A 1 86 ? -31.666 6.462 4.277 1.00 57.69 86 LEU A CA 1
ATOM 625 C C . LEU A 1 86 ? -32.635 7.136 3.281 1.00 57.69 86 LEU A C 1
ATOM 627 O O . LEU A 1 86 ? -33.280 8.123 3.625 1.00 57.69 86 LEU A O 1
ATOM 631 N N . ARG A 1 87 ? -32.770 6.623 2.046 1.00 68.31 87 ARG A N 1
ATOM 632 C CA . ARG A 1 87 ? -33.723 7.132 1.025 1.00 68.31 87 ARG A CA 1
ATOM 633 C C . ARG A 1 87 ? -34.952 6.226 0.829 1.00 68.31 87 ARG A C 1
ATOM 635 O O . ARG A 1 87 ? -35.620 6.295 -0.203 1.00 68.31 87 ARG A O 1
ATOM 642 N N . LYS A 1 88 ? -35.229 5.328 1.774 1.00 56.06 88 LYS A N 1
ATOM 643 C CA . LYS A 1 88 ? -36.361 4.388 1.719 1.00 56.06 88 LYS A CA 1
ATOM 644 C C . LYS A 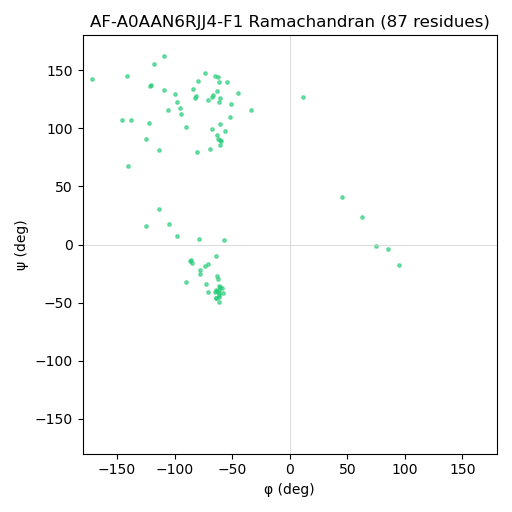1 88 ? -37.421 4.635 2.795 1.00 56.06 88 LYS A C 1
ATOM 646 O O . LYS A 1 88 ? -38.119 3.694 3.152 1.00 56.06 88 LYS A O 1
ATOM 651 N N . GLU A 1 89 ? -37.596 5.885 3.217 1.00 54.75 89 GLU A N 1
ATOM 652 C CA . GLU A 1 89 ? -38.824 6.344 3.888 1.00 54.75 89 GLU A CA 1
ATOM 653 C C . GLU A 1 89 ? -39.450 7.516 3.128 1.00 54.75 89 GLU A C 1
ATOM 655 O O . GLU A 1 89 ? -38.713 8.480 2.815 1.00 54.75 89 GLU A O 1
#

Sequence (89 aa):
MKFTTTLALFSAVALTNALAIRQANSQTFSGAIGGIAATPILDSGNPDRPFAVKGDTFVNLGAALQRSCDQQFNACTEDVTPLEDLRKE

InterPro domains:
  IPR060484 CLU5d, C-terminal domain [PF27672] (34-78)

Nearest PDB structures (foldseek):
  3gxw-assembly2_B  TM=5.960E-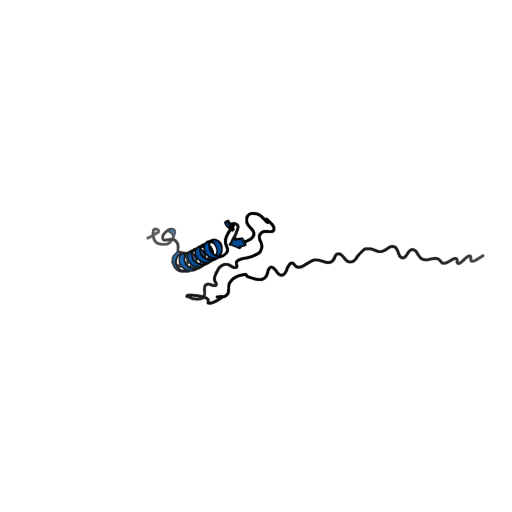01  e=2.276E+00  Nakaseomyces glabratus
  3gxx-assembly4_D  TM=6.185E-01  e=5.506E+00  Nakaseomyces glabratus
  3gxx-assembly3_C  TM=5.701E-01  e=4.196E+00  Nakaseomyces glabratus

Secondary structure (DSSP, 8-state):
---------------------------S--PPBTTBPPPP-EE-S-TTS-EEETTEEESSHHHHHHHHHHHHHHHHHHTS--TTSSS--

pLDDT: mean 77.06, std 17.02, range [37.97, 96.44]

Mean predicted aligned error: 14.42 Å

Solvent-accessible surface area (backbone atoms only — not comparable to full-atom values): 5830 Å² total; per-residue (Å²): 137,89,82,88,79,88,80,87,80,88,71,82,79,72,80,79,76,76,74,73,74,75,63,59,58,76,60,95,71,74,71,51,60,97,80,39,56,52,55,58,36,28,68,53,86,36,89,81,30,38,34,22,40,96,87,47,68,21,72,46,69,69,61,40,49,52,53,18,51,52,52,29,52,49,51,67,55,59,74,59,62,72,69,78,75,73,72,79,122

Foldseek 3Di:
DDDDDDDDDPDDPDPPPPPPVPFDFPDPDQDQDVNQTFFGWGQPPDQCFGTDGPHDTHNDPVVSVVVRVVVSVVVVVPVPDDCPVVPPD

Organism: NCBI:txid1892770

Radius of gyration: 25.27 Å; Cα contacts (8 Å, |Δi|>4): 82; chains: 1; bounding box: 57×80×25 Å